Protein AF-A0A3C1DWD6-F1 (afdb_monomer)

Radius of gyration: 28.84 Å; Cα contacts (8 Å, |Δi|>4): 71; chains: 1; bounding box: 50×25×84 Å

pLDDT: mean 89.3, std 12.01, range [38.06, 98.06]

Sequence (111 aa):
MVRLTNRWSIASRIFAVQLVAVIVLSGCLTLVLWLNSRASADDNASRVSLAVATTLATDPSVIAGVQSADPTAELQPFALRVMRSTGVDFVTIMDTTGTRFTHPNPDEIGK

Nearest PDB structures (foldseek):
  8bgb-assembly6_FFF  TM=9.343E-01  e=8.033E-05  Geobacillus thermodenitrificans
  8bgb-assembly2_BBB  TM=9.376E-01  e=1.282E-04  Geobacillus thermodenitrificans
  8biy-assembly2_B  TM=9.129E-01  e=2.855E-04  Geobacillus thermodenitrificans
  8biy-assembly1_C  TM=8.968E-01  e=3.728E-04  Geobacillus thermodenitrificans
  8biy-assembly3_D  TM=9.196E-01  e=6.358E-04  Geobacillus thermodenitrificans

Solvent-accessible surface area (backbone atoms only — not comparable to full-atom values): 6371 Å² total; per-residue (Å²): 136,86,80,81,78,77,81,66,50,71,68,57,50,53,49,50,53,50,50,50,49,50,52,51,53,51,51,53,51,53,52,52,50,59,64,45,57,60,56,57,54,51,55,49,51,51,52,52,51,51,51,52,52,54,53,52,76,69,31,66,68,50,57,50,25,67,70,42,98,55,29,36,78,57,38,32,66,50,34,59,47,50,25,71,75,71,70,47,91,66,46,69,50,58,53,98,90,54,39,20,42,21,46,83,55,67,90,52,42,74,72

Foldseek 3Di:
DDPPPPPDDPVVVVVVVVVVVVVVVVVVVVVVCVVVVVVVVVVVLVVLVVVVLVCLVPDVQLVVLVVDPQSLVSCAVVFVVCCVVSVDPGDWDADPVRATSYTPDPVSHRD

Structure (mmCIF, N/CA/C/O backbone):
data_AF-A0A3C1DWD6-F1
#
_entry.id   AF-A0A3C1DWD6-F1
#
loop_
_atom_site.group_PDB
_atom_site.id
_atom_site.type_symbol
_atom_site.label_atom_id
_atom_site.label_alt_id
_atom_site.label_comp_id
_atom_site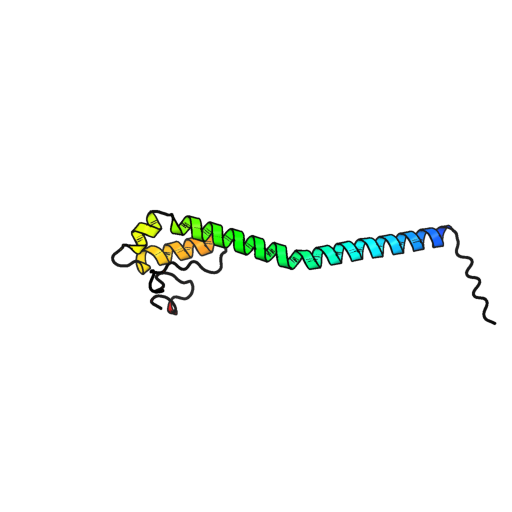.label_asym_id
_atom_site.label_entity_id
_atom_site.label_seq_id
_atom_site.pdbx_PDB_ins_code
_atom_site.Cartn_x
_atom_site.Cartn_y
_atom_site.Cartn_z
_atom_site.occupancy
_atom_site.B_iso_or_equiv
_atom_site.auth_seq_id
_atom_site.auth_comp_id
_atom_site.auth_asym_id
_atom_site.auth_atom_id
_atom_site.pdbx_PDB_model_num
ATOM 1 N N . MET A 1 1 ? 28.740 -12.735 -61.384 1.00 38.06 1 MET A N 1
ATOM 2 C CA . MET A 1 1 ? 29.657 -11.936 -60.538 1.00 38.06 1 MET A CA 1
ATOM 3 C C . MET A 1 1 ? 29.020 -10.565 -60.311 1.00 38.06 1 MET A C 1
ATOM 5 O O . MET A 1 1 ? 29.155 -9.692 -61.154 1.00 38.06 1 MET A O 1
ATOM 9 N N . VAL A 1 2 ? 28.239 -10.382 -59.242 1.00 41.38 2 VAL A N 1
ATOM 10 C CA . VAL A 1 2 ? 27.614 -9.080 -58.945 1.00 41.38 2 VAL A CA 1
ATOM 11 C C . VAL A 1 2 ? 28.579 -8.291 -58.063 1.00 41.38 2 VAL A C 1
ATOM 13 O O . VAL A 1 2 ? 28.682 -8.532 -56.864 1.00 41.38 2 VAL A O 1
ATOM 16 N N . ARG A 1 3 ? 29.344 -7.375 -58.664 1.00 49.81 3 ARG A N 1
ATOM 17 C CA . ARG A 1 3 ? 30.126 -6.383 -57.917 1.00 49.81 3 ARG A CA 1
ATOM 18 C C . ARG A 1 3 ? 29.189 -5.252 -57.495 1.00 49.81 3 ARG A C 1
ATOM 20 O O . ARG A 1 3 ? 28.986 -4.303 -58.241 1.00 49.81 3 ARG A O 1
ATOM 27 N N . LEU A 1 4 ? 28.641 -5.335 -56.284 1.00 51.84 4 LEU A N 1
ATOM 28 C CA . LEU A 1 4 ? 28.033 -4.188 -55.605 1.00 51.84 4 LEU A CA 1
ATOM 29 C C . LEU A 1 4 ? 29.155 -3.278 -55.083 1.00 51.84 4 LEU A C 1
ATOM 31 O O . LEU A 1 4 ? 29.465 -3.263 -53.894 1.00 51.84 4 LEU A O 1
ATOM 35 N N . THR A 1 5 ? 29.819 -2.531 -55.967 1.00 58.31 5 THR A N 1
ATOM 36 C CA . THR A 1 5 ? 30.733 -1.465 -55.534 1.00 58.31 5 THR A CA 1
ATOM 37 C C . THR A 1 5 ? 29.907 -0.266 -55.100 1.00 58.31 5 THR A C 1
ATOM 39 O O . THR A 1 5 ? 29.694 0.683 -55.850 1.00 58.31 5 THR A O 1
ATOM 42 N N . ASN A 1 6 ? 29.410 -0.332 -53.873 1.00 62.12 6 ASN A N 1
ATOM 43 C CA . ASN A 1 6 ? 28.655 0.739 -53.261 1.00 62.12 6 ASN A CA 1
ATOM 44 C C . ASN A 1 6 ? 29.632 1.826 -52.776 1.00 62.12 6 ASN A C 1
ATOM 46 O O . ASN A 1 6 ? 30.119 1.798 -51.643 1.00 62.12 6 ASN A O 1
ATOM 50 N N . ARG A 1 7 ? 29.996 2.763 -53.662 1.00 65.94 7 ARG A N 1
ATOM 51 C CA . ARG A 1 7 ? 30.816 3.934 -53.309 1.00 65.94 7 ARG A CA 1
ATOM 52 C C . ARG A 1 7 ? 29.935 4.958 -52.597 1.00 65.94 7 ARG A C 1
ATOM 54 O O . ARG A 1 7 ? 29.598 5.995 -53.152 1.00 65.94 7 ARG A O 1
ATOM 61 N N . TRP A 1 8 ? 29.524 4.635 -51.374 1.00 67.44 8 TRP A N 1
ATOM 62 C CA . TRP A 1 8 ? 28.861 5.599 -50.503 1.00 67.44 8 TRP A CA 1
ATOM 63 C C . TRP A 1 8 ? 29.731 6.839 -50.338 1.00 67.44 8 TRP A C 1
ATOM 65 O O . TRP A 1 8 ? 30.934 6.729 -50.081 1.00 67.44 8 TRP A O 1
ATOM 75 N N . SER A 1 9 ? 29.103 8.005 -50.490 1.00 82.56 9 SER A N 1
ATOM 76 C CA . SER A 1 9 ? 29.710 9.280 -50.131 1.00 82.56 9 SER A CA 1
ATOM 77 C C . SER A 1 9 ? 30.170 9.225 -48.672 1.00 82.56 9 SER A C 1
ATOM 79 O O . SER A 1 9 ? 29.549 8.578 -47.827 1.00 82.56 9 SER A O 1
ATOM 81 N N . ILE A 1 10 ? 31.262 9.914 -48.352 1.00 83.38 10 ILE A N 1
ATOM 82 C CA . ILE A 1 10 ? 31.751 10.035 -46.971 1.00 83.38 10 ILE A CA 1
ATOM 83 C C . ILE A 1 10 ? 30.632 10.576 -46.067 1.00 83.38 10 ILE A C 1
ATOM 85 O O . ILE A 1 10 ? 30.439 10.072 -44.964 1.00 83.38 10 ILE A O 1
ATOM 89 N N . ALA A 1 11 ? 29.820 11.503 -46.586 1.00 83.69 11 ALA A N 1
ATOM 90 C CA . ALA A 1 11 ? 28.653 12.035 -45.890 1.00 83.69 11 ALA A CA 1
ATOM 91 C C . ALA A 1 11 ? 27.614 10.950 -45.552 1.00 83.69 11 ALA A C 1
ATOM 93 O O . ALA A 1 11 ? 27.129 10.906 -44.425 1.00 83.69 11 ALA A O 1
ATOM 94 N N . SER A 1 12 ? 27.308 10.030 -46.479 1.00 85.12 12 SER A N 1
ATOM 95 C CA . SER A 1 12 ? 26.332 8.960 -46.222 1.00 85.12 12 SER A CA 1
ATOM 96 C C . SER A 1 12 ? 26.872 7.890 -45.271 1.00 85.12 12 SER A C 1
ATOM 98 O O . SER A 1 12 ? 26.106 7.312 -44.507 1.00 85.12 12 SER A O 1
ATOM 100 N N . ARG A 1 13 ? 28.192 7.662 -45.249 1.00 88.12 13 ARG A N 1
ATOM 101 C CA . ARG A 1 13 ? 28.839 6.794 -44.250 1.00 88.12 13 ARG A CA 1
ATOM 102 C C . ARG A 1 13 ? 28.779 7.386 -42.847 1.00 88.12 13 ARG A C 1
ATOM 104 O O . ARG A 1 13 ? 28.394 6.679 -41.922 1.00 88.12 13 ARG A O 1
ATOM 111 N N . ILE A 1 14 ? 29.125 8.665 -42.696 1.00 91.50 14 ILE A N 1
ATOM 112 C CA . ILE A 1 14 ? 29.057 9.361 -41.403 1.00 91.50 14 ILE A CA 1
ATOM 113 C C . ILE A 1 14 ? 27.613 9.378 -40.900 1.00 91.50 14 ILE A C 1
ATOM 115 O O . ILE A 1 14 ? 27.363 9.015 -39.755 1.00 91.50 14 ILE A O 1
ATOM 119 N N . PHE A 1 15 ? 26.659 9.702 -41.776 1.00 92.38 15 PHE A N 1
ATOM 120 C CA . PHE A 1 15 ? 25.241 9.677 -41.433 1.00 92.38 15 PHE A CA 1
ATOM 121 C C . PHE A 1 15 ? 24.773 8.286 -40.990 1.00 92.38 15 PHE A C 1
ATOM 123 O O . PHE A 1 15 ? 24.083 8.173 -39.984 1.00 92.38 15 PHE A O 1
ATOM 130 N N . ALA A 1 16 ? 25.176 7.219 -41.686 1.00 92.69 16 ALA A N 1
ATOM 131 C CA . ALA A 1 16 ? 24.812 5.857 -41.304 1.00 92.69 16 ALA A CA 1
ATOM 132 C C . ALA A 1 16 ? 25.378 5.468 -39.931 1.00 92.69 16 ALA A C 1
ATOM 134 O O . ALA A 1 16 ? 24.657 4.900 -39.115 1.00 92.69 16 ALA A O 1
ATOM 135 N N . VAL A 1 17 ? 26.638 5.811 -39.647 1.00 95.12 17 VAL A N 1
ATOM 136 C CA . VAL A 1 17 ? 27.244 5.575 -38.327 1.00 95.12 17 VAL A CA 1
ATOM 137 C C . VAL A 1 17 ? 26.506 6.363 -37.248 1.00 95.12 17 VAL A C 1
ATOM 139 O O . VAL A 1 17 ? 26.188 5.807 -36.200 1.00 95.12 17 VAL A O 1
ATOM 142 N N . GLN A 1 18 ? 26.178 7.629 -37.509 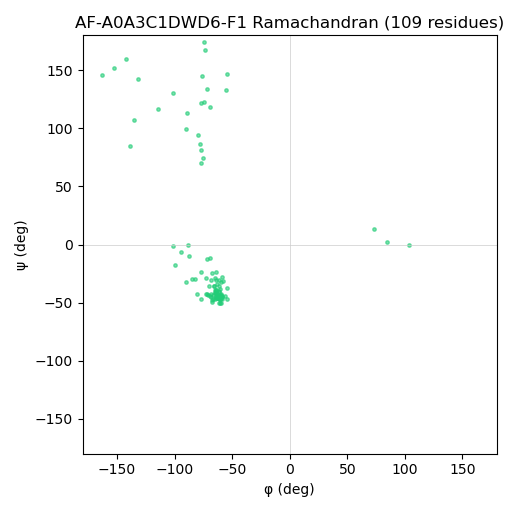1.00 95.69 18 GLN A N 1
ATOM 143 C CA . GLN A 1 18 ? 25.430 8.460 -36.572 1.00 95.69 18 GLN A CA 1
ATOM 144 C C . GLN A 1 18 ? 24.021 7.914 -36.325 1.00 95.69 18 GLN A C 1
ATOM 146 O O . GLN A 1 18 ? 23.584 7.851 -35.181 1.00 95.69 18 GLN A O 1
ATOM 151 N N . LEU A 1 19 ? 23.329 7.460 -37.370 1.00 96.75 19 LEU A N 1
ATOM 152 C CA . LEU A 1 19 ? 22.008 6.853 -37.254 1.00 96.75 19 LEU A CA 1
ATOM 153 C C . LEU A 1 19 ? 22.055 5.569 -36.419 1.00 96.75 19 LEU A C 1
ATOM 155 O O . LEU A 1 19 ? 21.242 5.398 -35.515 1.00 96.75 19 LEU A O 1
ATOM 159 N N . VAL A 1 20 ? 23.032 4.694 -36.677 1.00 97.50 20 VAL A N 1
ATOM 160 C CA . VAL A 1 20 ? 23.240 3.474 -35.883 1.00 97.50 20 VAL A CA 1
ATOM 161 C C . VAL A 1 20 ? 23.542 3.825 -34.429 1.00 97.50 20 VAL A C 1
ATOM 163 O O . VAL A 1 20 ? 22.951 3.230 -33.533 1.00 97.50 20 VAL A O 1
ATOM 166 N N . ALA A 1 21 ? 24.404 4.813 -34.183 1.00 97.06 21 ALA A N 1
ATOM 167 C CA . ALA A 1 21 ? 24.718 5.261 -32.832 1.00 97.06 21 ALA A CA 1
ATOM 168 C C . ALA A 1 21 ? 23.464 5.759 -32.097 1.00 97.06 21 ALA A C 1
ATOM 170 O O . ALA A 1 21 ? 23.223 5.341 -30.968 1.00 97.06 21 ALA A O 1
ATOM 171 N N . VAL A 1 22 ? 22.629 6.581 -32.745 1.00 97.88 22 VAL A N 1
ATOM 172 C CA . VAL A 1 22 ? 21.362 7.053 -32.163 1.00 97.88 22 VAL A CA 1
ATOM 173 C C . VAL A 1 22 ? 20.432 5.881 -31.853 1.00 97.88 22 VAL A C 1
ATOM 175 O O . VAL A 1 22 ? 19.930 5.798 -30.739 1.00 97.88 22 VAL A O 1
ATOM 178 N N . ILE A 1 23 ? 20.249 4.941 -32.786 1.00 98.06 23 ILE A N 1
ATOM 179 C CA . ILE A 1 23 ? 19.384 3.767 -32.581 1.00 98.06 23 ILE A CA 1
ATOM 180 C C . ILE A 1 23 ? 19.867 2.925 -31.395 1.00 98.06 23 ILE A C 1
ATOM 182 O O . ILE A 1 23 ? 19.059 2.535 -30.553 1.00 98.06 23 ILE A O 1
ATOM 186 N N . VAL A 1 24 ? 21.172 2.661 -31.304 1.00 98.06 24 VAL A N 1
ATOM 187 C CA . VAL A 1 24 ? 21.756 1.874 -30.209 1.00 98.06 24 VAL A CA 1
ATOM 188 C C . VAL A 1 24 ? 21.584 2.590 -28.871 1.00 98.06 24 VAL A C 1
ATOM 190 O O . VAL A 1 24 ? 21.152 1.970 -27.900 1.00 98.06 24 VAL A O 1
ATOM 193 N N . LEU A 1 25 ? 21.870 3.893 -28.814 1.00 97.81 25 LEU A N 1
ATOM 194 C CA . LEU A 1 25 ? 21.719 4.685 -27.593 1.00 97.81 25 LEU A CA 1
ATOM 195 C C . LEU A 1 25 ? 20.258 4.740 -27.132 1.00 97.81 25 LEU A C 1
ATOM 197 O O . LEU A 1 25 ? 19.980 4.500 -25.957 1.00 97.81 25 LEU A O 1
ATOM 201 N N . SER A 1 26 ? 19.322 4.992 -28.051 1.00 96.88 26 SER A N 1
ATOM 202 C CA . SER A 1 26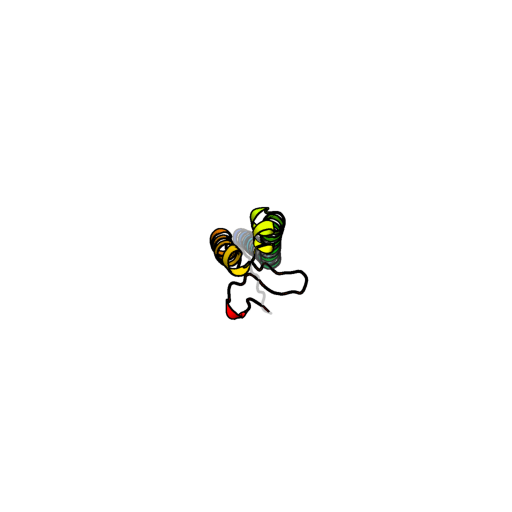 ? 17.888 4.976 -27.754 1.00 96.88 26 SER A CA 1
ATOM 203 C C . SER A 1 26 ? 17.423 3.597 -27.285 1.00 96.88 26 SER A C 1
ATOM 205 O O . SER A 1 26 ? 16.731 3.510 -26.276 1.00 96.88 26 SER A O 1
ATOM 207 N N . GLY A 1 27 ? 17.849 2.519 -27.952 1.00 97.25 27 GLY A N 1
ATOM 208 C CA . GLY A 1 27 ? 17.508 1.148 -27.569 1.00 97.25 27 GLY A CA 1
ATOM 209 C C . GLY A 1 27 ? 18.009 0.774 -26.171 1.00 97.25 27 GLY A C 1
ATOM 210 O O . GLY A 1 27 ? 17.245 0.234 -25.372 1.00 97.25 27 GLY A O 1
ATOM 211 N N . CYS A 1 28 ? 19.257 1.123 -25.840 1.00 96.50 28 CYS A N 1
ATOM 212 C CA . CYS A 1 28 ? 19.806 0.939 -24.494 1.00 96.50 28 CYS A CA 1
ATOM 213 C C . CYS A 1 28 ? 19.007 1.714 -23.441 1.00 96.50 28 CYS A C 1
ATOM 215 O O . CYS A 1 28 ? 18.662 1.150 -22.404 1.00 96.50 28 CYS A O 1
ATOM 217 N N . LEU A 1 29 ? 18.681 2.984 -23.705 1.00 95.75 29 LEU A N 1
ATOM 218 C CA . LEU A 1 29 ? 17.899 3.795 -22.773 1.00 95.75 29 LEU A CA 1
ATOM 219 C C . LEU A 1 29 ? 16.511 3.187 -22.530 1.00 95.75 29 LEU A C 1
ATOM 221 O O . LEU A 1 29 ? 16.096 3.043 -21.382 1.00 95.75 29 LEU A O 1
ATOM 225 N N . THR A 1 30 ? 15.811 2.785 -23.593 1.00 93.62 30 THR A N 1
ATOM 226 C CA . THR A 1 30 ? 14.503 2.128 -23.482 1.00 93.62 30 THR A CA 1
ATOM 227 C C . THR A 1 30 ? 14.586 0.830 -22.682 1.00 93.62 30 THR A C 1
ATOM 229 O O . THR A 1 30 ? 13.738 0.600 -21.822 1.00 93.62 30 THR A O 1
ATOM 232 N N . LEU A 1 31 ? 15.611 0.004 -22.910 1.00 92.69 31 LEU A N 1
ATOM 233 C CA . LEU A 1 31 ? 15.810 -1.243 -22.169 1.00 92.69 31 LEU A CA 1
ATOM 234 C C . LEU A 1 31 ? 16.014 -0.987 -20.669 1.00 92.69 31 LEU A C 1
ATOM 236 O O . LEU A 1 31 ? 15.375 -1.636 -19.844 1.00 92.69 31 LEU A O 1
ATOM 240 N N . VAL A 1 32 ? 16.860 -0.016 -20.314 1.00 91.06 32 VAL A N 1
ATOM 241 C CA . VAL A 1 32 ? 17.101 0.369 -18.914 1.00 91.06 32 VAL A CA 1
ATOM 242 C C . VAL A 1 32 ? 15.814 0.859 -18.253 1.00 91.06 32 VAL A C 1
ATOM 244 O O . VAL A 1 32 ? 15.476 0.410 -17.159 1.00 91.06 32 VAL A O 1
ATOM 247 N N . LEU A 1 33 ? 15.064 1.741 -18.920 1.00 87.44 33 LEU A N 1
ATOM 248 C CA . LEU A 1 33 ? 13.792 2.246 -18.399 1.00 87.44 33 LEU A CA 1
ATOM 249 C C . LEU A 1 33 ? 12.767 1.127 -18.209 1.00 87.44 33 LEU A C 1
ATOM 251 O O . LEU A 1 33 ? 12.059 1.104 -17.202 1.00 87.44 33 LEU A O 1
ATOM 255 N N . TRP A 1 34 ? 12.702 0.180 -19.143 1.00 85.75 34 TRP A N 1
ATOM 256 C CA . TRP A 1 34 ? 11.782 -0.949 -19.061 1.00 85.75 34 TRP A CA 1
ATOM 257 C C . TRP A 1 34 ? 12.085 -1.853 -17.862 1.00 85.75 34 TRP A C 1
ATOM 259 O O . TRP A 1 34 ? 11.173 -2.207 -17.114 1.00 85.75 34 TRP A O 1
ATOM 269 N N . LEU A 1 35 ? 13.365 -2.157 -17.625 1.00 85.31 35 LEU A N 1
ATOM 270 C CA . LEU A 1 35 ? 13.801 -2.926 -16.456 1.00 85.31 35 LEU A CA 1
ATOM 271 C C . LEU A 1 35 ? 13.525 -2.177 -15.141 1.00 85.31 35 LEU A C 1
ATOM 273 O O . LEU A 1 35 ? 13.079 -2.785 -14.170 1.00 85.31 35 LEU A O 1
ATOM 277 N N . ASN A 1 36 ? 13.730 -0.857 -15.116 1.00 81.50 36 ASN A N 1
ATOM 278 C CA . ASN A 1 36 ? 13.557 -0.048 -13.907 1.00 81.50 36 ASN A CA 1
ATOM 279 C C . ASN A 1 36 ? 12.081 0.244 -13.559 1.00 81.50 36 ASN A C 1
ATOM 281 O O . ASN A 1 36 ? 11.748 0.484 -12.397 1.00 81.50 36 ASN A O 1
ATOM 285 N N . SER A 1 37 ? 11.182 0.201 -14.550 1.00 70.25 37 SER A N 1
ATOM 286 C CA . SER A 1 37 ? 9.764 0.565 -14.379 1.00 70.25 37 SER A CA 1
ATOM 287 C C . SER A 1 37 ? 9.026 -0.319 -13.372 1.00 70.25 37 SER A C 1
ATOM 289 O O . SER A 1 37 ? 8.103 0.151 -12.712 1.00 70.25 37 SER A O 1
ATOM 291 N N . ARG A 1 38 ? 9.422 -1.590 -13.231 1.00 63.91 38 ARG A N 1
ATOM 292 C CA . ARG A 1 38 ? 8.782 -2.51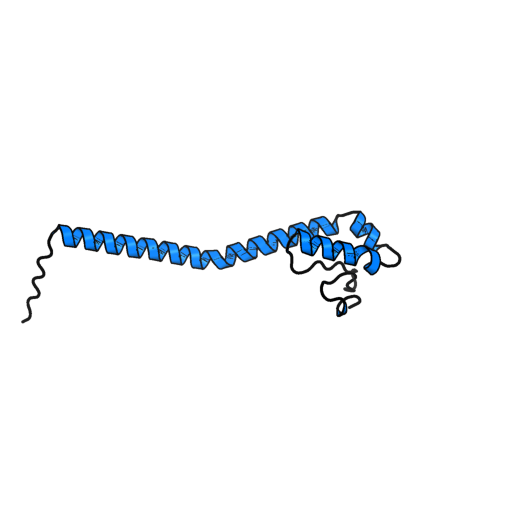4 -12.281 1.00 63.91 38 ARG A CA 1
ATOM 293 C C . ARG A 1 38 ? 9.284 -2.328 -10.851 1.00 63.91 38 ARG A C 1
ATOM 295 O O . ARG A 1 38 ? 8.473 -2.305 -9.937 1.00 63.91 38 ARG A O 1
ATOM 302 N N . ALA A 1 39 ? 10.592 -2.153 -10.674 1.00 68.38 39 ALA A N 1
ATOM 303 C CA . ALA A 1 39 ? 11.197 -2.005 -9.351 1.00 68.38 39 ALA A CA 1
ATOM 304 C C . ALA A 1 39 ? 10.787 -0.685 -8.680 1.00 68.38 39 ALA A C 1
ATOM 306 O O . ALA A 1 39 ? 10.396 -0.661 -7.519 1.00 68.38 39 ALA A O 1
ATOM 307 N N . SER A 1 40 ? 10.783 0.411 -9.445 1.00 67.25 40 SER A N 1
ATOM 308 C CA . SER A 1 40 ? 10.525 1.746 -8.892 1.00 67.25 40 SER A CA 1
ATOM 309 C C . SER A 1 40 ? 9.100 1.915 -8.348 1.00 67.25 40 SER A C 1
ATOM 311 O O . SER A 1 40 ? 8.896 2.613 -7.354 1.00 67.25 40 SER A O 1
ATOM 313 N N . ALA A 1 41 ? 8.105 1.301 -8.997 1.00 71.94 41 ALA A N 1
ATOM 314 C CA . ALA A 1 41 ? 6.713 1.394 -8.564 1.00 71.94 41 ALA A CA 1
ATOM 315 C C . ALA A 1 41 ? 6.459 0.591 -7.278 1.00 71.94 41 ALA A C 1
ATOM 317 O O . ALA A 1 41 ? 5.804 1.096 -6.366 1.00 71.94 41 ALA A O 1
ATOM 318 N N . ASP A 1 42 ? 7.019 -0.618 -7.193 1.00 80.31 42 ASP A N 1
ATOM 319 C CA . ASP A 1 42 ? 6.835 -1.526 -6.057 1.00 80.31 42 ASP A CA 1
ATOM 320 C C . ASP A 1 42 ? 7.555 -1.026 -4.796 1.00 80.31 42 ASP A C 1
ATOM 322 O O . ASP A 1 42 ? 6.968 -0.967 -3.713 1.00 80.31 42 ASP A O 1
ATOM 326 N N . ASP A 1 43 ? 8.790 -0.539 -4.948 1.00 83.00 43 ASP A N 1
ATOM 327 C CA . ASP A 1 43 ? 9.556 0.044 -3.843 1.00 83.00 43 ASP A CA 1
ATOM 328 C C . ASP A 1 43 ? 8.849 1.270 -3.259 1.00 83.00 43 ASP A C 1
ATOM 330 O O . ASP A 1 43 ? 8.792 1.460 -2.040 1.00 83.00 43 ASP A O 1
ATOM 334 N N . ASN A 1 44 ? 8.281 2.121 -4.117 1.00 84.19 44 ASN A N 1
ATOM 335 C CA . ASN A 1 44 ? 7.554 3.294 -3.656 1.00 84.19 44 ASN A CA 1
ATOM 336 C C . ASN A 1 44 ? 6.243 2.913 -2.955 1.00 84.19 44 ASN A C 1
ATOM 338 O O . ASN A 1 44 ? 5.965 3.444 -1.880 1.00 84.19 44 ASN A O 1
ATOM 342 N N . ALA A 1 45 ? 5.472 1.978 -3.519 1.00 85.19 45 ALA A N 1
ATOM 343 C CA . ALA A 1 45 ? 4.248 1.473 -2.897 1.00 85.19 45 ALA A CA 1
ATOM 344 C C . ALA A 1 45 ? 4.531 0.848 -1.521 1.00 85.19 45 ALA A C 1
ATOM 346 O O . ALA A 1 45 ? 3.848 1.161 -0.542 1.00 85.19 45 ALA A O 1
ATOM 347 N N . SER A 1 46 ? 5.592 0.044 -1.421 1.00 87.00 46 SER A N 1
ATOM 348 C CA . SER A 1 46 ? 6.041 -0.568 -0.168 1.00 87.00 46 SER A CA 1
ATOM 349 C C . SER A 1 46 ? 6.453 0.480 0.864 1.00 87.00 46 SER A C 1
ATOM 351 O O . SER A 1 46 ? 6.030 0.420 2.020 1.00 87.00 46 SER A O 1
ATOM 353 N N . ARG A 1 47 ? 7.226 1.494 0.453 1.00 89.38 47 ARG A N 1
ATOM 354 C CA . ARG A 1 47 ? 7.644 2.590 1.341 1.00 89.38 47 ARG A CA 1
ATOM 355 C C . ARG A 1 47 ? 6.465 3.399 1.868 1.00 89.38 47 ARG A C 1
ATOM 357 O O . ARG A 1 47 ? 6.436 3.703 3.059 1.00 89.38 47 ARG A O 1
ATOM 364 N N . VAL A 1 48 ? 5.509 3.749 1.007 1.00 89.94 48 VAL A N 1
ATOM 365 C CA . VAL A 1 48 ? 4.306 4.494 1.411 1.00 89.94 48 VAL A CA 1
ATOM 366 C C . VAL A 1 48 ? 3.456 3.654 2.362 1.00 89.94 48 VAL A C 1
ATOM 368 O O . VAL A 1 48 ? 3.090 4.140 3.429 1.00 89.94 48 VAL A O 1
ATOM 371 N N . SER A 1 49 ? 3.211 2.384 2.029 1.00 91.69 49 SER A N 1
ATOM 372 C CA . SER A 1 49 ? 2.412 1.476 2.861 1.00 91.69 49 SER A CA 1
ATOM 373 C C . SER A 1 49 ? 3.027 1.283 4.246 1.00 91.69 49 SER A C 1
ATOM 375 O O . SER A 1 49 ? 2.329 1.401 5.251 1.00 91.69 49 SER A O 1
ATOM 377 N N . LEU A 1 50 ? 4.344 1.059 4.319 1.00 94.00 50 LEU A N 1
ATOM 378 C CA . LEU A 1 50 ? 5.053 0.906 5.588 1.00 94.00 50 LEU A CA 1
ATOM 379 C C . LEU A 1 50 ? 5.022 2.193 6.419 1.00 94.00 50 LEU A C 1
ATOM 381 O O . LEU A 1 50 ? 4.818 2.129 7.631 1.00 94.00 50 LEU A O 1
ATOM 385 N N . ALA A 1 51 ? 5.209 3.353 5.783 1.00 93.88 51 ALA A N 1
ATOM 386 C CA . ALA A 1 51 ? 5.150 4.641 6.466 1.00 93.88 51 ALA A CA 1
ATOM 387 C C . ALA A 1 51 ? 3.763 4.880 7.075 1.00 93.88 51 ALA A C 1
ATOM 389 O O . ALA A 1 51 ? 3.668 5.149 8.269 1.00 93.88 51 ALA A O 1
ATOM 390 N N . VAL A 1 52 ? 2.695 4.698 6.290 1.00 93.56 52 VAL A N 1
ATOM 391 C CA . VAL A 1 52 ? 1.311 4.828 6.771 1.00 93.56 52 VAL A CA 1
ATOM 392 C C . VAL A 1 52 ? 1.042 3.839 7.904 1.00 93.56 52 VAL A C 1
ATOM 394 O O . VAL A 1 52 ? 0.598 4.253 8.971 1.00 93.56 52 VAL A O 1
ATOM 397 N N . ALA A 1 53 ? 1.365 2.556 7.720 1.00 94.38 53 ALA A N 1
ATOM 398 C CA . ALA A 1 53 ? 1.136 1.529 8.734 1.00 94.38 53 ALA A CA 1
ATOM 399 C C . ALA A 1 53 ? 1.865 1.841 10.049 1.00 94.38 53 ALA A C 1
ATOM 401 O O . ALA A 1 53 ? 1.264 1.766 11.118 1.00 94.38 53 ALA A O 1
ATOM 402 N N . THR A 1 54 ? 3.134 2.250 9.976 1.00 95.44 54 THR A N 1
ATOM 403 C CA . THR A 1 54 ? 3.940 2.580 11.161 1.00 95.44 54 THR A CA 1
ATOM 404 C C . THR A 1 54 ? 3.397 3.816 11.870 1.00 95.44 54 THR A C 1
ATOM 406 O O . THR A 1 54 ? 3.263 3.814 13.092 1.00 95.44 54 THR A O 1
ATOM 409 N N . THR A 1 55 ? 3.033 4.860 11.119 1.00 95.06 55 THR A N 1
ATOM 410 C CA . THR A 1 55 ? 2.437 6.071 11.691 1.00 95.06 55 THR A CA 1
ATOM 411 C C . THR A 1 55 ? 1.134 5.748 12.414 1.00 95.06 55 THR A C 1
ATOM 413 O O . THR A 1 55 ? 1.006 6.087 13.586 1.00 95.06 55 THR A O 1
ATOM 416 N N . LEU A 1 56 ? 0.211 5.029 11.767 1.00 94.69 56 LEU A N 1
ATOM 417 C CA . LEU A 1 56 ? -1.074 4.666 12.370 1.00 94.69 56 LEU A CA 1
ATOM 418 C C . LEU A 1 56 ? -0.919 3.740 13.581 1.00 94.69 56 LEU A C 1
ATOM 420 O O . LEU A 1 56 ? -1.614 3.926 14.573 1.00 94.69 56 LEU A O 1
ATOM 424 N N . ALA A 1 57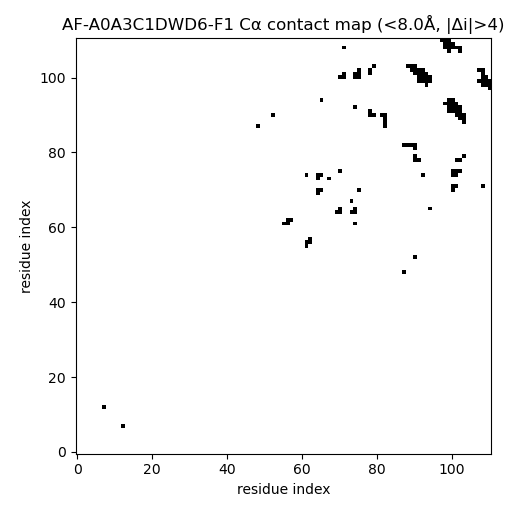 ? 0.005 2.777 13.534 1.00 94.62 57 ALA A N 1
ATOM 425 C CA . ALA A 1 57 ? 0.245 1.847 14.639 1.00 94.62 57 ALA A CA 1
ATOM 426 C C . ALA A 1 57 ? 0.768 2.538 15.912 1.00 94.62 57 ALA A C 1
ATOM 428 O O . ALA A 1 57 ? 0.607 2.010 17.010 1.00 94.62 57 ALA A O 1
ATOM 429 N N . THR A 1 58 ? 1.393 3.709 15.769 1.00 95.81 58 THR A N 1
ATOM 430 C CA . THR A 1 58 ? 1.909 4.511 16.893 1.00 95.81 58 THR A CA 1
ATOM 431 C C . THR A 1 58 ? 1.010 5.688 17.276 1.00 95.81 58 THR A C 1
ATOM 433 O O . THR A 1 58 ? 1.323 6.407 18.224 1.00 95.81 58 THR A O 1
ATOM 436 N N . ASP A 1 59 ? -0.103 5.897 16.568 1.00 95.62 59 ASP A N 1
ATOM 437 C CA . ASP A 1 59 ? -1.010 7.015 16.811 1.00 95.62 59 ASP A CA 1
ATOM 438 C C . ASP A 1 59 ? -1.844 6.772 18.090 1.00 95.62 59 ASP A C 1
ATOM 440 O O . ASP A 1 59 ? -2.574 5.778 18.172 1.00 95.62 59 ASP A O 1
ATOM 444 N N . PRO A 1 60 ? -1.795 7.671 19.095 1.00 95.19 60 PRO A N 1
ATOM 445 C CA . PRO A 1 60 ? -2.569 7.522 20.328 1.00 95.19 60 PRO A CA 1
ATOM 446 C C . PRO A 1 60 ? -4.082 7.412 20.110 1.00 95.19 60 PRO A C 1
ATOM 448 O O . PRO A 1 60 ? -4.757 6.740 20.887 1.00 95.19 60 PRO A O 1
ATOM 451 N N . SER A 1 61 ? -4.626 8.049 19.068 1.00 93.62 61 SER A N 1
ATOM 452 C CA . SER A 1 61 ? -6.049 7.962 18.727 1.00 93.62 61 SER A CA 1
ATOM 453 C C . SER A 1 61 ? -6.424 6.584 18.188 1.00 93.62 61 SER A C 1
ATOM 455 O O . SER A 1 61 ? -7.491 6.072 18.519 1.00 93.62 61 SER A O 1
ATOM 457 N N . VAL A 1 62 ? -5.525 5.941 17.437 1.00 95.88 62 VAL A N 1
ATOM 458 C CA . VAL A 1 62 ? -5.708 4.559 16.979 1.00 95.88 62 VAL A CA 1
ATOM 459 C C . VAL A 1 62 ? -5.632 3.602 18.162 1.00 95.88 62 VAL A C 1
ATOM 461 O O . VAL A 1 62 ? -6.502 2.747 18.306 1.00 95.88 62 VAL A O 1
ATOM 464 N N . ILE A 1 63 ? -4.652 3.782 19.053 1.00 95.62 63 ILE A N 1
ATOM 465 C CA . ILE A 1 63 ? -4.520 2.974 20.274 1.00 95.62 63 ILE A CA 1
ATOM 466 C C . ILE A 1 63 ? -5.780 3.096 21.145 1.00 95.62 63 ILE A C 1
ATOM 468 O O . ILE A 1 63 ? -6.324 2.082 21.582 1.00 95.62 63 ILE A O 1
ATOM 472 N N . ALA A 1 64 ? -6.278 4.318 21.359 1.00 95.62 64 ALA A N 1
ATOM 473 C CA . ALA A 1 64 ? -7.504 4.558 22.116 1.00 95.62 64 ALA A CA 1
ATOM 474 C C . ALA A 1 64 ? -8.743 3.967 21.423 1.00 95.62 64 ALA A C 1
ATOM 476 O O . ALA A 1 64 ? -9.589 3.373 22.086 1.00 95.62 64 ALA A O 1
ATOM 477 N N . GLY A 1 65 ? -8.833 4.084 20.095 1.00 95.69 65 GLY A N 1
ATOM 478 C CA . GLY A 1 65 ? -9.934 3.525 19.312 1.00 95.69 65 GLY A CA 1
ATOM 479 C C . GLY A 1 65 ? -9.982 1.999 19.367 1.00 95.69 65 GLY A C 1
ATOM 480 O O . GLY A 1 65 ? -11.058 1.436 19.525 1.00 95.69 65 GLY A O 1
ATOM 481 N N . VAL A 1 66 ? -8.827 1.324 19.331 1.00 95.50 66 VAL A N 1
ATOM 482 C CA . VAL A 1 66 ? -8.741 -0.142 19.485 1.00 95.50 66 VAL A CA 1
ATOM 483 C C . VAL A 1 66 ? -9.203 -0.601 20.874 1.00 95.50 66 VAL A C 1
ATOM 485 O O . VAL A 1 66 ? -9.740 -1.695 21.010 1.00 95.50 66 VAL A O 1
ATOM 488 N N . GLN A 1 67 ? -9.014 0.224 21.906 1.00 94.81 67 GLN A N 1
ATOM 489 C CA . GLN A 1 67 ? -9.413 -0.071 23.289 1.00 94.81 67 GLN A CA 1
ATOM 490 C C . GLN A 1 67 ? -10.849 0.364 23.623 1.00 94.81 67 GLN A C 1
ATOM 492 O O . GLN A 1 67 ? -11.288 0.199 24.764 1.00 94.81 67 GLN A O 1
ATOM 497 N N . SER A 1 68 ? -11.573 0.951 22.668 1.00 95.12 68 SER A N 1
ATOM 498 C CA . SER A 1 68 ? -12.929 1.445 22.890 1.00 95.12 68 SER A CA 1
ATOM 499 C C . SER A 1 68 ? -13.945 0.297 22.982 1.00 95.12 68 SER A C 1
ATOM 501 O O . SER A 1 68 ? -13.660 -0.853 22.647 1.00 95.12 68 SER A O 1
ATOM 503 N N . ALA A 1 69 ? -15.160 0.611 23.437 1.00 94.38 69 ALA A N 1
ATOM 504 C CA . ALA A 1 69 ? -16.250 -0.364 23.484 1.00 94.38 69 ALA A CA 1
ATOM 505 C C . ALA A 1 69 ? -16.734 -0.796 22.084 1.00 94.38 69 ALA A C 1
ATOM 507 O O . ALA A 1 69 ? -17.279 -1.888 21.945 1.00 94.38 69 ALA A O 1
ATOM 508 N N . ASP A 1 70 ? -16.531 0.047 21.066 1.00 95.00 70 ASP A N 1
ATOM 509 C CA . ASP A 1 70 ? -16.834 -0.250 19.663 1.00 95.00 70 ASP A CA 1
ATOM 510 C C . ASP A 1 70 ? -15.702 0.281 18.761 1.00 95.00 70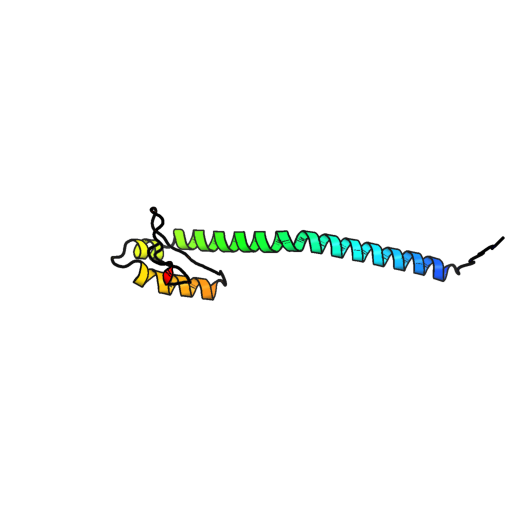 ASP A C 1
ATOM 512 O O . ASP A 1 70 ? -15.774 1.400 18.234 1.00 95.00 70 ASP A O 1
ATOM 516 N N . PRO A 1 71 ? -14.624 -0.508 18.582 1.00 95.56 71 PRO A N 1
ATOM 517 C CA . PRO A 1 71 ? -13.482 -0.100 17.771 1.00 95.56 71 PRO A CA 1
ATOM 518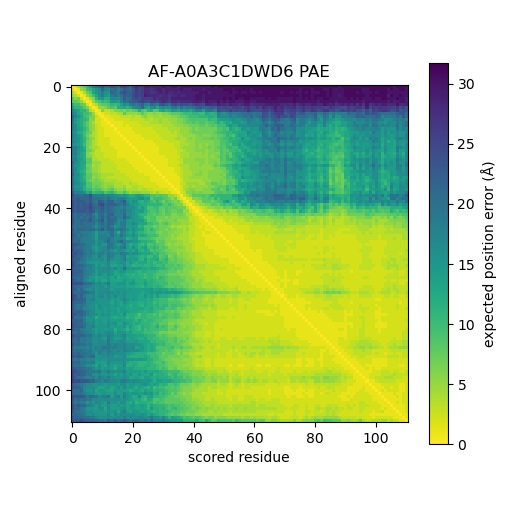 C C . PRO A 1 71 ? -13.850 0.189 16.317 1.00 95.56 71 PRO A C 1
ATOM 520 O O . PRO A 1 71 ? -13.261 1.070 15.694 1.00 95.56 71 PRO A O 1
ATOM 523 N N . THR A 1 72 ? -14.840 -0.520 15.771 1.00 96.31 72 THR A N 1
ATOM 524 C CA . THR A 1 72 ? -15.274 -0.346 14.380 1.00 96.31 72 THR A CA 1
ATOM 525 C C . THR A 1 72 ? -15.900 1.030 14.184 1.00 96.31 72 THR A C 1
ATOM 527 O O . THR A 1 72 ? -15.538 1.734 13.239 1.00 96.31 72 THR A O 1
ATOM 530 N N . ALA A 1 73 ? -16.803 1.446 15.079 1.00 95.62 73 ALA A N 1
ATOM 531 C CA . ALA A 1 73 ? -17.465 2.747 14.984 1.00 95.62 73 ALA A CA 1
ATOM 532 C C . ALA A 1 73 ? -16.477 3.927 15.040 1.00 95.62 73 ALA A C 1
ATOM 534 O O . ALA A 1 73 ? -16.639 4.900 14.300 1.00 95.62 73 ALA A O 1
ATOM 535 N N . GLU A 1 74 ? -15.435 3.822 15.867 1.00 94.81 74 GLU A N 1
ATOM 536 C CA . GLU A 1 74 ? -14.398 4.853 16.010 1.00 94.81 74 GLU A CA 1
ATOM 537 C C . GLU A 1 74 ? -13.396 4.842 14.842 1.00 94.81 74 GLU A C 1
ATOM 539 O O . GLU A 1 74 ? -13.070 5.880 14.253 1.00 94.81 74 GLU A O 1
ATOM 544 N N . LEU A 1 75 ? -12.903 3.657 14.468 1.00 96.62 75 LEU A N 1
ATOM 545 C CA . LEU A 1 75 ? -11.758 3.526 13.567 1.00 96.62 75 LEU A CA 1
ATOM 546 C C . LEU A 1 75 ? -12.145 3.465 12.090 1.00 96.62 75 LEU A C 1
ATOM 548 O O . LEU A 1 75 ? -11.388 3.962 11.254 1.00 96.62 75 LEU A O 1
ATOM 552 N N . GLN A 1 76 ? -13.303 2.905 11.727 1.00 96.69 76 GLN A N 1
ATOM 553 C CA . GLN A 1 76 ? -13.688 2.742 10.319 1.00 96.69 76 GLN A CA 1
ATOM 554 C C . GLN A 1 76 ? -13.794 4.091 9.580 1.00 96.69 76 GLN A C 1
ATOM 556 O O . GLN A 1 76 ? -13.201 4.230 8.503 1.00 96.69 76 GLN A O 1
ATOM 561 N N . PRO A 1 77 ? -14.455 5.138 10.121 1.00 96.06 77 PRO A N 1
ATOM 562 C CA . PRO A 1 77 ? -14.499 6.440 9.459 1.00 96.06 77 PRO A CA 1
ATOM 563 C C . PRO A 1 77 ? -13.115 7.081 9.330 1.00 96.06 77 PRO A C 1
ATOM 565 O O . PRO A 1 77 ? -12.847 7.780 8.350 1.00 96.06 77 PRO A O 1
ATOM 568 N N . PHE A 1 78 ? -12.240 6.863 10.316 1.00 94.50 78 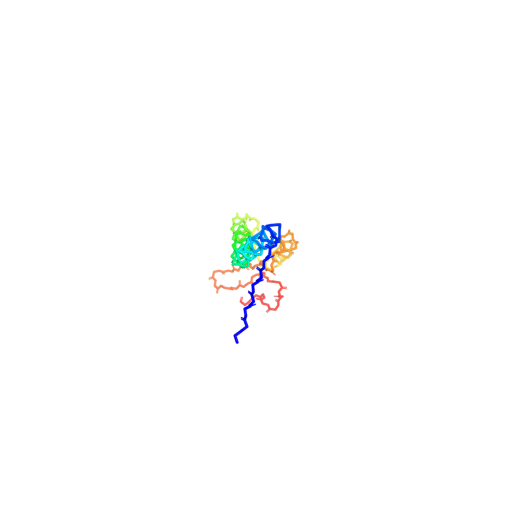PHE A N 1
ATOM 569 C CA . PHE A 1 78 ? -10.862 7.342 10.299 1.00 94.50 78 PHE A CA 1
ATOM 570 C C . PHE A 1 78 ? -10.035 6.639 9.216 1.00 94.50 78 PHE A C 1
ATOM 572 O O . PHE A 1 78 ? -9.455 7.322 8.371 1.00 94.50 78 PHE A O 1
ATOM 579 N N . ALA A 1 79 ? -10.071 5.308 9.153 1.00 95.88 79 ALA A N 1
ATOM 580 C CA . ALA A 1 79 ? -9.385 4.518 8.135 1.00 95.88 79 ALA A CA 1
ATOM 581 C C . ALA A 1 79 ? -9.806 4.935 6.715 1.00 95.88 79 ALA A C 1
ATOM 583 O O . ALA A 1 79 ? -8.954 5.186 5.864 1.00 95.88 79 ALA A O 1
ATOM 584 N N . LEU A 1 80 ? -11.107 5.140 6.473 1.00 96.25 80 LEU A N 1
ATOM 585 C CA . LEU A 1 80 ? -11.619 5.623 5.183 1.00 96.25 80 LEU A CA 1
ATOM 586 C C . LEU A 1 80 ? -11.170 7.053 4.835 1.00 96.25 80 LEU A C 1
ATOM 588 O O . LEU A 1 80 ? -11.107 7.412 3.656 1.00 96.25 80 LEU A O 1
ATOM 592 N N . ARG A 1 81 ? -10.907 7.915 5.827 1.00 95.50 81 ARG A N 1
ATOM 593 C CA . ARG A 1 81 ? -10.309 9.240 5.579 1.00 95.50 81 ARG A CA 1
ATOM 594 C C . ARG A 1 81 ? -8.839 9.109 5.201 1.00 95.50 81 ARG A C 1
ATOM 596 O O . ARG A 1 81 ? -8.421 9.771 4.258 1.00 95.50 81 ARG A O 1
ATOM 603 N N . VAL A 1 82 ? -8.095 8.241 5.887 1.00 94.31 82 VAL A N 1
ATOM 604 C CA . VAL A 1 82 ? -6.678 7.992 5.591 1.00 94.31 82 VAL A CA 1
ATOM 605 C C . VAL A 1 82 ? -6.503 7.387 4.199 1.00 94.31 82 VAL A C 1
ATOM 607 O O . VAL A 1 82 ? -5.679 7.882 3.436 1.00 94.31 82 VAL A O 1
ATOM 610 N N . MET A 1 83 ? -7.313 6.392 3.818 1.00 94.69 83 MET A N 1
ATOM 611 C CA . MET A 1 83 ? -7.297 5.825 2.458 1.00 94.69 83 MET A CA 1
ATOM 612 C C . MET A 1 83 ? -7.494 6.923 1.401 1.00 94.69 83 MET A C 1
ATOM 614 O O . MET A 1 83 ? -6.713 7.041 0.461 1.00 94.69 83 MET A O 1
ATOM 618 N N . ARG A 1 84 ? -8.483 7.807 1.601 1.00 94.88 84 ARG A N 1
ATOM 619 C CA . ARG A 1 84 ? -8.761 8.923 0.681 1.00 94.88 84 ARG A CA 1
ATOM 620 C C . ARG A 1 84 ? -7.646 9.966 0.613 1.00 94.88 84 ARG A C 1
ATOM 622 O O . ARG A 1 84 ? -7.436 10.529 -0.455 1.00 94.88 84 ARG A O 1
ATOM 629 N N . SER A 1 85 ? -6.966 10.261 1.7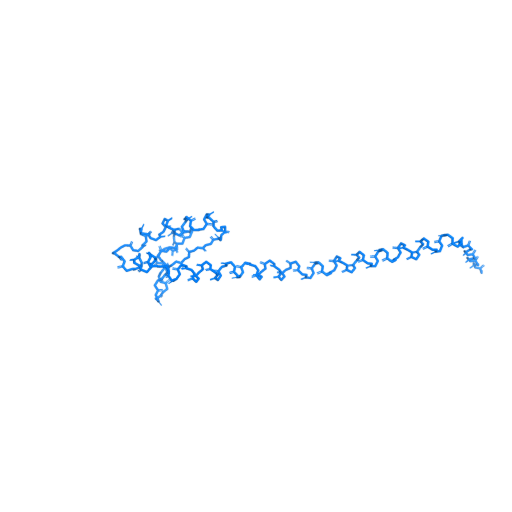22 1.00 92.81 85 SER A N 1
ATOM 630 C CA . SER A 1 85 ? -5.915 11.287 1.752 1.00 92.81 85 SER A CA 1
ATOM 631 C C . SER A 1 85 ? -4.559 10.786 1.259 1.00 92.81 85 SER A C 1
ATOM 633 O O . SER A 1 85 ? -3.778 11.573 0.731 1.00 92.81 85 SER A O 1
ATOM 635 N N . THR A 1 86 ? -4.274 9.496 1.435 1.00 89.19 86 THR A N 1
ATOM 636 C CA . THR A 1 86 ? -2.981 8.887 1.083 1.00 89.19 86 THR A CA 1
ATOM 637 C C . THR A 1 86 ? -3.006 8.155 -0.257 1.00 89.19 86 THR A C 1
ATOM 639 O O . THR A 1 86 ? -1.948 7.919 -0.833 1.00 89.19 86 THR A O 1
ATOM 642 N N . GLY A 1 87 ? -4.194 7.823 -0.773 1.00 90.12 87 GLY A N 1
ATOM 643 C CA . GLY A 1 87 ? -4.359 7.073 -2.018 1.00 90.12 87 GLY A CA 1
ATOM 644 C C . GLY A 1 87 ? -4.000 5.590 -1.900 1.00 90.12 87 GLY A C 1
ATOM 645 O O . GLY A 1 87 ? -3.834 4.940 -2.925 1.00 90.12 87 GLY A O 1
ATOM 646 N N . VAL A 1 88 ? -3.855 5.061 -0.679 1.00 92.06 88 VAL A N 1
ATOM 647 C CA . VAL A 1 88 ? -3.655 3.622 -0.459 1.00 92.06 88 VAL A CA 1
ATOM 648 C C . VAL A 1 88 ? -4.971 2.864 -0.630 1.00 92.06 88 VAL A C 1
ATOM 650 O O . VAL A 1 88 ? -6.033 3.355 -0.242 1.00 92.06 88 VAL A O 1
ATOM 653 N N . ASP A 1 89 ? -4.891 1.644 -1.163 1.00 91.44 89 ASP A N 1
ATOM 654 C CA . ASP A 1 89 ? -6.071 0.829 -1.477 1.00 91.44 89 ASP A CA 1
ATOM 655 C C . ASP A 1 89 ? -6.824 0.352 -0.227 1.00 91.44 89 ASP A C 1
ATOM 657 O O . ASP A 1 89 ? -8.043 0.170 -0.254 1.00 91.44 89 ASP A O 1
ATOM 661 N N . PHE A 1 90 ? -6.109 0.143 0.884 1.00 93.31 90 PHE A N 1
ATOM 662 C CA . PHE A 1 90 ? -6.702 -0.302 2.138 1.00 93.31 90 PHE A CA 1
ATOM 663 C C . PHE A 1 90 ? -5.905 0.161 3.362 1.00 93.31 90 PHE A C 1
ATOM 665 O O . PHE A 1 90 ? -4.690 0.335 3.336 1.00 93.31 90 PHE A O 1
ATOM 672 N N . VAL A 1 91 ? -6.631 0.320 4.466 1.00 96.12 91 VAL A N 1
ATOM 673 C CA . VAL A 1 91 ? -6.127 0.521 5.826 1.00 96.12 91 VAL A CA 1
ATOM 674 C C . VAL A 1 91 ? -6.952 -0.387 6.732 1.00 96.12 91 VAL A C 1
ATOM 676 O O . VAL A 1 91 ? -8.136 -0.133 6.976 1.00 96.12 91 VAL A O 1
ATOM 679 N N . THR A 1 92 ? -6.327 -1.458 7.209 1.00 96.31 92 THR A N 1
ATOM 680 C CA . THR A 1 92 ? -6.955 -2.439 8.094 1.00 96.31 92 THR A CA 1
ATOM 681 C C . THR A 1 92 ? -6.285 -2.410 9.452 1.00 96.31 92 THR A C 1
ATOM 683 O O . THR A 1 92 ? -5.102 -2.715 9.579 1.00 96.31 92 THR A O 1
ATOM 686 N N . ILE A 1 93 ? -7.066 -2.039 10.460 1.00 96.56 93 ILE A N 1
ATOM 687 C CA . ILE A 1 93 ? -6.712 -2.131 11.870 1.00 96.56 93 ILE A CA 1
ATOM 688 C C . ILE A 1 93 ? -7.426 -3.368 12.408 1.00 96.56 93 ILE A C 1
ATOM 690 O O . ILE A 1 93 ? -8.616 -3.561 12.150 1.00 96.56 93 ILE A O 1
ATOM 694 N N . MET A 1 94 ? -6.693 -4.228 13.104 1.00 95.44 94 MET A N 1
ATOM 695 C CA . MET A 1 94 ? -7.184 -5.512 13.596 1.00 95.44 94 MET A CA 1
ATOM 696 C C . MET A 1 94 ? -6.621 -5.818 14.978 1.00 95.44 94 MET A C 1
ATOM 698 O O . MET A 1 94 ? -5.600 -5.250 15.374 1.00 95.44 94 MET A O 1
ATOM 702 N N . ASP A 1 95 ? -7.284 -6.714 15.701 1.00 94.12 95 ASP A N 1
ATOM 703 C CA . ASP A 1 95 ? -6.723 -7.285 16.920 1.00 94.12 95 ASP A CA 1
ATOM 704 C C . ASP A 1 95 ? -5.615 -8.314 16.623 1.00 94.12 95 ASP A C 1
ATOM 706 O O . ASP A 1 95 ? -5.342 -8.685 15.480 1.00 94.12 95 ASP A O 1
ATOM 710 N N . THR A 1 96 ? -4.964 -8.799 17.681 1.00 93.50 96 THR A N 1
ATOM 711 C CA . THR A 1 96 ? -3.887 -9.796 17.589 1.00 93.50 96 THR A CA 1
ATOM 712 C C . THR A 1 96 ? -4.369 -11.200 17.222 1.00 93.50 96 THR A C 1
ATOM 714 O O . THR A 1 96 ? -3.544 -12.052 16.894 1.00 93.50 96 THR A O 1
ATOM 717 N N . THR A 1 97 ? -5.677 -11.455 17.275 1.00 93.56 97 THR A N 1
ATOM 718 C CA . THR A 1 97 ? -6.297 -12.713 16.836 1.00 93.56 97 THR A CA 1
ATOM 719 C C . THR A 1 97 ? -6.650 -12.701 15.347 1.00 93.56 97 THR A C 1
ATOM 721 O O . THR A 1 97 ? -6.930 -13.756 14.782 1.00 93.56 97 THR A O 1
ATOM 724 N N . GLY A 1 98 ? -6.551 -11.535 14.700 1.00 92.12 98 GLY A N 1
ATOM 725 C CA . GLY A 1 98 ? -6.799 -11.327 13.277 1.00 92.12 98 GLY A CA 1
ATOM 726 C C . GLY A 1 98 ? -8.141 -10.670 12.960 1.00 92.12 98 GLY A C 1
ATOM 727 O O . GLY A 1 98 ? -8.394 -10.411 11.785 1.00 92.12 98 GLY A O 1
ATOM 728 N N . THR A 1 99 ? -8.966 -10.353 13.965 1.00 94.62 99 THR A N 1
ATOM 729 C CA . THR A 1 99 ? -10.288 -9.747 13.764 1.00 94.62 99 THR A CA 1
ATOM 730 C C . THR A 1 99 ? -10.146 -8.322 13.249 1.00 94.62 99 THR A C 1
ATOM 732 O O . THR A 1 99 ? -9.606 -7.449 13.933 1.00 94.62 99 THR A O 1
ATOM 735 N N . ARG A 1 100 ? -10.658 -8.057 12.048 1.00 96.62 100 ARG A N 1
ATOM 736 C CA . ARG A 1 100 ? -10.602 -6.730 11.418 1.00 96.62 100 ARG A CA 1
ATOM 737 C C . ARG A 1 100 ? -11.631 -5.776 12.017 1.00 96.62 100 ARG A C 1
ATOM 739 O O . ARG A 1 100 ? -12.828 -6.015 11.901 1.00 96.62 100 ARG A O 1
ATOM 746 N N . PHE A 1 101 ? -11.178 -4.649 12.559 1.00 96.44 101 PHE A N 1
ATOM 747 C CA . PHE A 1 101 ? -12.040 -3.521 12.936 1.00 96.44 101 PHE A CA 1
ATOM 748 C C . PHE A 1 101 ? -12.316 -2.592 11.758 1.00 96.44 101 PHE A C 1
ATOM 750 O O . PHE A 1 101 ? -13.358 -1.945 11.704 1.00 96.44 101 PHE A O 1
ATOM 757 N N . THR A 1 102 ? -11.377 -2.508 10.809 1.00 96.88 102 THR A N 1
ATOM 758 C CA . THR A 1 102 ? -11.527 -1.660 9.624 1.00 96.88 102 THR A CA 1
ATOM 759 C C . THR A 1 102 ? -11.190 -2.394 8.341 1.00 96.88 102 THR A C 1
ATOM 761 O O . THR A 1 102 ? -10.248 -3.186 8.271 1.00 96.88 102 THR A O 1
ATOM 764 N N . HIS A 1 103 ? -11.942 -2.101 7.287 1.00 96.19 103 HIS A N 1
ATOM 765 C CA . HIS A 1 103 ? -11.681 -2.626 5.953 1.00 96.19 103 HIS A CA 1
ATOM 766 C C . HIS A 1 103 ? -12.432 -1.792 4.896 1.00 96.19 103 HIS A C 1
ATOM 768 O O . HIS A 1 103 ? -13.530 -1.309 5.187 1.00 96.19 103 HIS A O 1
ATOM 774 N N . PRO A 1 104 ? -11.897 -1.594 3.672 1.00 95.00 104 PRO A N 1
ATOM 775 C CA . PRO A 1 104 ? -12.624 -0.893 2.605 1.00 95.00 104 PRO A CA 1
ATOM 776 C C . PRO A 1 104 ? -13.920 -1.609 2.200 1.00 95.00 104 PRO A C 1
ATOM 778 O O . PRO A 1 104 ? -14.916 -0.953 1.912 1.00 95.00 104 PRO A O 1
ATOM 781 N N . ASN A 1 105 ? -13.916 -2.946 2.213 1.00 95.19 105 ASN A N 1
ATOM 782 C CA . ASN A 1 105 ? -15.125 -3.765 2.113 1.00 95.19 105 ASN A CA 1
ATOM 783 C C . ASN A 1 105 ? -15.707 -4.027 3.519 1.00 95.19 105 ASN A C 1
ATOM 785 O O . ASN A 1 105 ? -15.056 -4.757 4.272 1.00 95.19 105 ASN A O 1
ATOM 789 N N . PRO A 1 106 ? -16.898 -3.499 3.867 1.00 93.19 106 PRO A N 1
ATOM 790 C CA . PRO A 1 106 ? -17.529 -3.719 5.169 1.00 93.19 106 PRO A CA 1
ATOM 791 C C . PRO A 1 106 ? -17.794 -5.191 5.498 1.00 93.19 106 PRO A C 1
ATOM 793 O O . PRO A 1 106 ? -17.763 -5.555 6.668 1.00 93.19 106 PRO A O 1
ATOM 796 N N . ASP A 1 107 ? -17.983 -6.049 4.490 1.00 95.50 107 ASP A N 1
ATOM 797 C CA . ASP A 1 107 ? -18.254 -7.480 4.692 1.00 95.50 107 ASP A CA 1
ATOM 798 C C . ASP A 1 107 ? -17.044 -8.251 5.248 1.00 95.50 107 ASP A C 1
ATOM 800 O O . ASP A 1 107 ? -17.164 -9.414 5.634 1.00 95.50 107 ASP A O 1
ATOM 804 N N . GLU A 1 108 ? -15.858 -7.640 5.252 1.00 93.69 108 GLU A N 1
ATOM 805 C CA . GLU A 1 108 ? -14.633 -8.209 5.824 1.00 93.69 108 GLU A CA 1
ATOM 806 C C . GLU A 1 108 ? -14.389 -7.770 7.276 1.00 93.69 108 GLU A C 1
ATOM 808 O O . GLU A 1 108 ? -13.469 -8.271 7.919 1.00 93.69 108 GLU A O 1
ATOM 813 N N . ILE A 1 109 ? -15.194 -6.847 7.808 1.00 94.56 109 ILE A N 1
ATOM 814 C CA . ILE A 1 109 ? -15.096 -6.410 9.205 1.00 94.56 109 ILE A CA 1
ATOM 815 C C . ILE A 1 109 ? -15.611 -7.535 10.115 1.00 94.56 109 ILE A C 1
ATOM 817 O O . ILE A 1 109 ? -16.658 -8.127 9.859 1.00 94.56 109 ILE A O 1
ATOM 821 N N . GLY A 1 110 ? -14.868 -7.838 11.180 1.00 91.38 110 GLY A N 1
ATOM 822 C CA . GLY A 1 110 ? -15.178 -8.916 12.124 1.00 91.38 110 GLY A CA 1
ATOM 823 C C . GLY A 1 110 ? -14.687 -10.308 11.710 1.00 91.38 110 GLY A C 1
ATOM 824 O O . GLY A 1 110 ? -14.943 -11.269 12.434 1.00 91.38 110 GLY A O 1
ATOM 825 N N . LYS A 1 111 ? -13.993 -10.425 10.572 1.00 90.75 111 LYS A N 1
ATOM 826 C CA . LYS A 1 111 ? -13.287 -11.640 10.135 1.00 90.75 111 LYS A CA 1
ATOM 827 C C . LYS A 1 111 ? -11.803 -11.580 10.450 1.00 90.75 111 LYS A C 1
ATOM 829 O O . LYS A 1 111 ? -11.273 -10.445 10.529 1.00 90.75 111 LYS A O 1
#

Mean predicted aligned error: 9.35 Å

Secondary structure (DSSP, 8-state):
---------HHHHHHHHHHHHHHHHHHHHHHHHHHHHHHHHHHHHHHHHHHHHHHHHT-HHHHHHHTSS-HHHHHHHHHHHHHHHH--S----B-TT--BS--SSGGGTT-